Protein AF-A0A5B8U5L8-F1 (afdb_monomer_lite)

Sequence (95 aa):
MSLRDLVVDALLIATVALTVISVAGVLLMRDVLDRLHYAGPALLGALCAASAVLVAGGPSLIATRAILLATILLVTAPVLTHATARAIHDRRAER

pLDDT: mean 96.24, std 3.74, range [72.88, 98.62]

Radius of gyration: 16.47 Å; chains: 1; bounding box: 34×24×51 Å

Foldseek 3Di:
DDPLVVLLVVLQVQLVVLVVQLVCQLVPDDDPLSNLVSVVSNLVSLVSNLVSCCSVPPDDPSSVVSVVVSVVCVVCSVVVSVVVVVVVVVVVVVD

Structure (mmCIF, N/CA/C/O backbone):
data_AF-A0A5B8U5L8-F1
#
_entry.id   AF-A0A5B8U5L8-F1
#
loop_
_atom_site.group_PDB
_atom_site.id
_atom_site.type_symbol
_atom_site.label_atom_id
_atom_site.label_alt_id
_atom_site.label_comp_id
_atom_site.label_asym_id
_atom_site.label_entity_id
_atom_site.label_seq_id
_atom_site.pdbx_PDB_ins_code
_atom_site.Cartn_x
_atom_site.Cartn_y
_atom_site.Cartn_z
_atom_site.occupancy
_atom_site.B_iso_or_equiv
_atom_site.auth_seq_id
_atom_site.auth_comp_id
_atom_site.auth_asym_id
_atom_site.auth_atom_id
_atom_site.pdbx_PDB_model_num
ATOM 1 N N . MET A 1 1 ? 10.533 -10.509 -24.900 1.00 72.88 1 MET A N 1
ATOM 2 C CA . MET A 1 1 ? 10.366 -9.995 -23.527 1.00 72.88 1 MET A CA 1
ATOM 3 C C . MET A 1 1 ? 11.749 -9.813 -22.934 1.00 72.88 1 MET A C 1
ATOM 5 O O . MET A 1 1 ? 12.521 -10.765 -22.983 1.00 72.88 1 MET A O 1
ATOM 9 N N . SER A 1 2 ? 12.110 -8.608 -22.493 1.00 94.50 2 SER A N 1
ATOM 10 C CA . SER A 1 2 ? 13.412 -8.386 -21.854 1.00 94.50 2 SER A CA 1
ATOM 11 C C . SER A 1 2 ? 13.362 -8.771 -20.370 1.00 94.50 2 SER A C 1
ATOM 13 O O . SER A 1 2 ? 12.286 -8.830 -19.775 1.00 94.50 2 SER A O 1
ATOM 15 N N . LEU A 1 3 ? 14.525 -9.014 -19.750 1.00 95.62 3 LEU A N 1
ATOM 16 C CA . LEU A 1 3 ? 14.611 -9.256 -18.301 1.00 95.62 3 LEU A CA 1
ATOM 17 C C . LEU A 1 3 ? 14.018 -8.086 -17.501 1.00 95.62 3 LEU A C 1
ATOM 19 O O . LEU A 1 3 ? 13.392 -8.287 -16.466 1.00 95.62 3 LEU A O 1
ATOM 23 N N . ARG A 1 4 ? 14.190 -6.862 -18.004 1.00 96.12 4 ARG A N 1
ATOM 24 C CA . ARG A 1 4 ? 13.630 -5.652 -17.407 1.00 96.12 4 ARG A CA 1
ATOM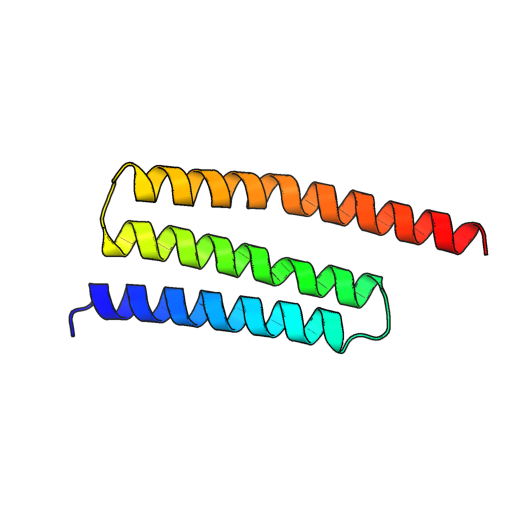 25 C C . ARG A 1 4 ? 12.105 -5.682 -17.403 1.00 96.12 4 ARG A C 1
ATOM 27 O O . ARG A 1 4 ? 11.516 -5.410 -16.364 1.00 96.12 4 ARG A O 1
ATOM 34 N N . ASP A 1 5 ? 11.492 -6.035 -18.532 1.00 96.81 5 ASP A N 1
ATOM 35 C CA . ASP A 1 5 ? 10.029 -6.102 -18.650 1.00 96.81 5 ASP A CA 1
ATOM 36 C C . ASP A 1 5 ? 9.465 -7.156 -17.692 1.00 96.81 5 ASP A C 1
ATOM 38 O O . ASP A 1 5 ? 8.522 -6.876 -16.962 1.00 96.81 5 ASP A O 1
ATOM 42 N N . LEU A 1 6 ? 10.125 -8.318 -17.589 1.00 98.00 6 LEU A N 1
ATOM 43 C CA . LEU A 1 6 ? 9.745 -9.368 -16.640 1.00 98.00 6 LEU A CA 1
ATOM 44 C C . LEU A 1 6 ? 9.739 -8.869 -15.186 1.00 98.00 6 LEU A C 1
ATOM 46 O O . LEU A 1 6 ? 8.823 -9.176 -14.427 1.00 98.00 6 LEU A O 1
ATOM 50 N N . VAL A 1 7 ? 10.771 -8.119 -14.786 1.00 98.19 7 VAL A N 1
ATOM 51 C CA . VAL A 1 7 ? 10.875 -7.569 -13.425 1.00 98.19 7 VAL A CA 1
ATOM 52 C C . VAL A 1 7 ? 9.780 -6.535 -13.169 1.00 98.19 7 VAL A C 1
ATOM 54 O O . VAL A 1 7 ? 9.180 -6.541 -12.095 1.00 98.19 7 VAL A O 1
ATOM 57 N N . VAL A 1 8 ? 9.503 -5.663 -14.141 1.00 98.25 8 VAL A N 1
ATOM 58 C CA . VAL A 1 8 ? 8.428 -4.666 -14.035 1.00 98.25 8 VAL A CA 1
ATOM 59 C C . VAL A 1 8 ? 7.074 -5.357 -13.888 1.00 98.25 8 VAL A C 1
ATOM 61 O O . VAL A 1 8 ? 6.338 -5.036 -12.956 1.00 98.25 8 VAL A O 1
ATOM 64 N N . ASP A 1 9 ? 6.778 -6.347 -14.728 1.00 98.31 9 ASP A N 1
ATOM 65 C CA . ASP A 1 9 ? 5.520 -7.093 -14.677 1.00 98.31 9 ASP A CA 1
ATOM 66 C C . ASP A 1 9 ? 5.354 -7.824 -13.342 1.00 98.31 9 ASP A C 1
ATOM 68 O O . ASP A 1 9 ? 4.299 -7.740 -12.714 1.00 98.31 9 ASP A O 1
ATOM 72 N N . ALA A 1 10 ? 6.410 -8.478 -12.849 1.00 98.44 10 ALA A N 1
ATOM 73 C CA . ALA A 1 10 ? 6.383 -9.155 -11.556 1.00 98.44 10 ALA A CA 1
ATOM 74 C C . ALA A 1 10 ? 6.095 -8.184 -10.396 1.00 98.44 10 ALA A C 1
ATOM 76 O O . ALA A 1 10 ? 5.283 -8.492 -9.521 1.00 98.44 10 ALA A O 1
ATOM 77 N N . LEU A 1 11 ? 6.716 -6.999 -10.400 1.00 98.38 11 LEU A N 1
ATOM 78 C CA . LEU A 1 11 ? 6.473 -5.966 -9.389 1.00 98.38 11 LEU A CA 1
ATOM 79 C C . LEU A 1 11 ? 5.035 -5.437 -9.449 1.00 98.38 11 LEU A C 1
ATOM 81 O O . LEU A 1 11 ? 4.407 -5.274 -8.405 1.00 98.38 11 LEU A O 1
ATOM 85 N N . LEU A 1 12 ? 4.494 -5.207 -10.647 1.00 98.44 12 LEU A N 1
ATOM 86 C CA . LEU A 1 12 ? 3.119 -4.735 -10.822 1.00 98.44 12 LEU A CA 1
ATOM 87 C C . LEU A 1 12 ? 2.090 -5.794 -10.411 1.00 98.44 12 LEU A C 1
ATOM 89 O O . LEU A 1 12 ? 1.120 -5.469 -9.725 1.00 98.44 12 LEU A O 1
ATOM 93 N N . ILE A 1 13 ? 2.317 -7.063 -10.762 1.00 98.62 13 ILE A N 1
ATOM 94 C CA . ILE A 1 13 ? 1.485 -8.185 -10.305 1.00 98.62 13 ILE A CA 1
ATOM 95 C C . ILE A 1 13 ? 1.506 -8.261 -8.776 1.00 98.62 13 ILE A C 1
ATOM 97 O O . ILE A 1 13 ? 0.448 -8.392 -8.161 1.00 98.62 13 ILE A O 1
ATOM 101 N N . ALA A 1 14 ? 2.681 -8.123 -8.153 1.00 98.50 14 ALA A N 1
ATOM 102 C CA . ALA A 1 14 ? 2.805 -8.102 -6.700 1.00 98.50 14 ALA A CA 1
ATOM 103 C C . ALA A 1 14 ? 2.035 -6.929 -6.076 1.00 98.50 14 ALA A C 1
ATOM 105 O O . ALA A 1 14 ? 1.293 -7.142 -5.117 1.00 98.50 14 ALA A O 1
ATOM 106 N N . THR A 1 15 ? 2.135 -5.718 -6.640 1.00 98.44 15 THR A N 1
ATOM 107 C CA . THR A 1 15 ? 1.336 -4.560 -6.211 1.00 98.44 15 THR A CA 1
ATOM 108 C C . THR A 1 15 ? -0.153 -4.884 -6.220 1.00 98.44 15 THR A C 1
ATOM 110 O O . THR A 1 15 ? -0.815 -4.727 -5.196 1.00 98.44 15 THR A O 1
ATOM 113 N N . VAL A 1 16 ? -0.678 -5.376 -7.345 1.00 98.50 16 VAL A N 1
ATOM 114 C CA . VAL A 1 16 ? -2.107 -5.687 -7.483 1.00 98.50 16 VAL A CA 1
ATOM 115 C C . VAL A 1 16 ? -2.524 -6.779 -6.500 1.00 98.50 16 VAL A C 1
ATOM 117 O O . VAL A 1 16 ? -3.516 -6.611 -5.793 1.00 98.50 16 VAL A O 1
ATOM 120 N N . ALA A 1 17 ? -1.760 -7.868 -6.404 1.00 98.50 17 ALA A N 1
ATOM 121 C CA . ALA A 1 17 ? -2.059 -8.975 -5.503 1.00 98.50 17 ALA A CA 1
ATOM 122 C C . ALA A 1 17 ? -2.104 -8.520 -4.036 1.00 98.50 17 ALA A C 1
ATOM 124 O O . ALA A 1 17 ? -3.065 -8.818 -3.328 1.00 98.50 17 ALA A O 1
ATOM 125 N N . LEU A 1 18 ? -1.113 -7.743 -3.590 1.00 98.38 18 LEU A N 1
ATOM 126 C CA . LEU A 1 18 ? -1.050 -7.211 -2.228 1.00 98.38 18 LEU A CA 1
ATOM 127 C C . LEU A 1 18 ? -2.220 -6.268 -1.931 1.00 98.38 18 LEU A C 1
ATOM 129 O O . LEU A 1 18 ? -2.817 -6.353 -0.856 1.00 98.38 18 LEU A O 1
ATOM 133 N N . THR A 1 19 ? -2.597 -5.404 -2.877 1.00 97.94 19 THR A N 1
ATOM 134 C CA . THR A 1 19 ? -3.760 -4.520 -2.724 1.00 97.94 19 THR A CA 1
ATOM 135 C C . THR A 1 19 ? -5.064 -5.312 -2.656 1.00 97.94 19 THR A C 1
ATOM 137 O O . THR A 1 19 ? -5.880 -5.051 -1.774 1.00 97.94 19 THR A O 1
ATOM 140 N N . VAL A 1 20 ? -5.255 -6.310 -3.523 1.00 98.38 20 VAL A N 1
ATOM 141 C CA . VAL A 1 20 ? -6.448 -7.171 -3.511 1.00 98.38 20 VAL A CA 1
ATOM 142 C C . VAL A 1 20 ? -6.550 -7.942 -2.197 1.00 98.38 20 VAL A C 1
ATOM 144 O O . VAL A 1 20 ? -7.615 -7.941 -1.587 1.00 98.38 20 VAL A O 1
ATOM 147 N N . ILE A 1 21 ? -5.452 -8.535 -1.717 1.00 98.06 21 ILE A N 1
ATOM 148 C CA . ILE A 1 21 ? -5.409 -9.230 -0.421 1.00 98.06 21 ILE A CA 1
ATOM 149 C C . ILE A 1 21 ? -5.750 -8.269 0.722 1.00 98.06 21 ILE A C 1
ATOM 151 O O . ILE A 1 21 ? -6.516 -8.631 1.611 1.00 98.06 21 ILE A O 1
ATOM 155 N N . SER A 1 22 ? -5.229 -7.041 0.684 1.00 97.44 22 SER A N 1
ATOM 156 C CA . SER A 1 22 ? -5.505 -6.028 1.710 1.00 97.44 22 SER A CA 1
ATOM 157 C C . SER A 1 22 ? -6.989 -5.669 1.758 1.00 97.44 22 SER A C 1
ATOM 159 O O . SER A 1 22 ? -7.615 -5.721 2.815 1.00 97.44 22 SER A O 1
ATOM 161 N N . VAL A 1 23 ? -7.586 -5.365 0.601 1.00 98.00 23 VAL A N 1
ATOM 162 C CA . VAL A 1 23 ? -9.014 -5.031 0.498 1.00 98.00 23 VAL A CA 1
ATOM 163 C C . VAL A 1 23 ? -9.881 -6.222 0.902 1.00 98.00 23 VAL A C 1
ATOM 165 O O . VAL A 1 23 ? -10.794 -6.067 1.711 1.00 98.00 23 VAL A O 1
ATOM 168 N N . ALA A 1 24 ? -9.580 -7.416 0.391 1.00 98.06 24 ALA A N 1
ATOM 169 C CA . ALA A 1 24 ? -10.308 -8.631 0.735 1.00 98.06 24 ALA A CA 1
ATOM 170 C C . ALA A 1 24 ? -10.236 -8.915 2.241 1.00 98.06 24 ALA A C 1
ATOM 172 O O . ALA A 1 24 ? -11.266 -9.156 2.864 1.00 98.06 24 ALA A O 1
ATOM 173 N N . GLY A 1 25 ? -9.056 -8.814 2.853 1.00 96.69 25 GLY A N 1
ATOM 174 C CA . GLY A 1 25 ? -8.881 -8.999 4.290 1.00 96.69 25 GLY A CA 1
ATOM 175 C C . GLY A 1 25 ? -9.673 -7.989 5.121 1.00 96.69 25 GLY A C 1
ATOM 176 O O . GLY A 1 25 ? -10.385 -8.374 6.046 1.00 96.69 25 GLY A O 1
ATOM 177 N N . VAL A 1 26 ? -9.653 -6.706 4.749 1.00 97.25 26 VAL A N 1
ATOM 178 C CA . VAL A 1 26 ? -10.454 -5.669 5.426 1.00 97.25 26 VAL A CA 1
ATOM 179 C C . VAL A 1 26 ? -11.961 -5.944 5.321 1.00 97.25 26 VAL A C 1
ATOM 181 O O . VAL A 1 26 ? -12.699 -5.694 6.277 1.00 97.25 26 VAL A O 1
ATOM 184 N N . LEU A 1 27 ? -12.439 -6.456 4.184 1.00 97.81 27 LEU A N 1
ATOM 185 C CA . LEU A 1 27 ? -13.858 -6.760 3.982 1.00 97.81 27 LEU A CA 1
ATOM 186 C C . LEU A 1 27 ? -14.297 -8.040 4.709 1.00 97.81 27 LEU A C 1
ATOM 188 O O . LEU A 1 27 ? -15.385 -8.066 5.288 1.00 97.81 27 LEU A O 1
ATOM 192 N N . LEU A 1 28 ? -13.460 -9.079 4.694 1.00 97.94 28 LEU A N 1
ATOM 193 C CA . LEU A 1 28 ? -13.802 -10.422 5.169 1.00 97.94 28 LEU A CA 1
ATOM 194 C C . LEU A 1 28 ? -13.579 -10.627 6.674 1.00 97.94 28 LEU A C 1
ATOM 196 O O . LEU A 1 28 ? -14.267 -11.449 7.279 1.00 97.94 28 LEU A O 1
ATOM 200 N N . MET A 1 29 ? -12.641 -9.909 7.301 1.00 96.75 29 MET A N 1
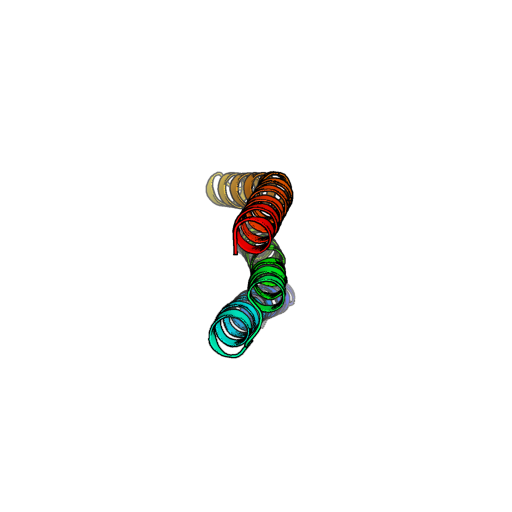ATOM 201 C CA . MET A 1 29 ? -12.327 -10.117 8.720 1.00 96.75 29 MET A CA 1
ATOM 202 C C . MET A 1 29 ? -13.447 -9.624 9.642 1.00 96.75 29 MET A C 1
ATOM 204 O O . MET A 1 29 ? -14.113 -8.622 9.376 1.00 96.75 29 MET A O 1
ATOM 208 N N . ARG A 1 30 ? -13.672 -10.328 10.756 1.00 94.88 30 ARG A N 1
ATOM 209 C CA . ARG A 1 30 ? -14.737 -9.994 11.720 1.00 94.88 30 ARG A CA 1
ATOM 210 C C . ARG A 1 30 ? -14.258 -9.021 12.793 1.00 94.88 30 ARG A C 1
ATOM 212 O O . ARG A 1 30 ? -14.991 -8.090 13.117 1.00 94.88 30 ARG A O 1
ATOM 219 N N . ASP A 1 31 ? -13.050 -9.218 13.315 1.00 94.88 31 ASP A N 1
ATOM 220 C CA . ASP A 1 31 ? -12.468 -8.325 14.315 1.00 94.88 31 ASP A CA 1
ATOM 221 C C . ASP A 1 31 ? -11.844 -7.081 13.662 1.00 94.88 31 ASP A C 1
ATOM 223 O O . ASP A 1 31 ? -11.291 -7.126 12.562 1.00 94.88 31 ASP A O 1
ATOM 227 N N . VAL A 1 32 ? -11.950 -5.941 14.343 1.00 95.25 32 VAL A N 1
ATOM 228 C CA . VAL A 1 32 ? -11.446 -4.651 13.847 1.00 95.25 32 VAL A CA 1
ATOM 229 C C . VAL A 1 32 ? -9.917 -4.582 13.842 1.00 95.25 32 VAL A C 1
ATOM 231 O O . VAL A 1 32 ? -9.357 -3.920 12.972 1.00 95.25 32 VAL A O 1
ATOM 234 N N . LEU A 1 33 ? -9.237 -5.263 14.769 1.00 95.75 33 LEU A N 1
ATOM 235 C CA . LEU A 1 33 ? -7.776 -5.358 14.780 1.00 95.75 33 LEU A CA 1
ATOM 236 C C . LEU A 1 33 ? -7.277 -6.284 13.666 1.00 95.75 33 LEU A C 1
ATOM 238 O O . LEU A 1 33 ? -6.284 -5.958 13.020 1.00 95.75 33 LEU A O 1
ATOM 242 N N . ASP A 1 34 ? -8.009 -7.360 13.362 1.00 95.75 34 ASP A N 1
ATOM 243 C CA . ASP A 1 34 ? -7.703 -8.218 12.210 1.00 95.75 34 ASP A CA 1
ATOM 244 C C . ASP A 1 34 ? -7.839 -7.435 10.899 1.00 95.75 34 ASP A C 1
ATOM 246 O O . ASP A 1 34 ? -6.953 -7.474 10.049 1.00 95.75 34 ASP A O 1
ATOM 250 N N . ARG A 1 35 ? -8.906 -6.639 10.742 1.00 96.50 35 ARG A N 1
ATOM 251 C CA . ARG A 1 35 ? -9.053 -5.730 9.588 1.00 96.50 35 ARG A CA 1
ATOM 252 C C . ARG A 1 35 ? -7.882 -4.753 9.486 1.00 96.50 35 ARG A C 1
ATOM 254 O O . ARG A 1 35 ? -7.371 -4.527 8.393 1.00 96.50 35 ARG A O 1
ATOM 261 N N . LEU A 1 36 ? -7.449 -4.190 10.615 1.00 96.00 36 LEU A N 1
ATOM 262 C CA . LEU A 1 36 ? -6.328 -3.254 10.665 1.00 96.00 36 LEU A CA 1
ATOM 263 C C . LEU A 1 36 ? -5.001 -3.922 10.275 1.00 96.00 36 LEU A C 1
ATOM 265 O O . LEU A 1 36 ? -4.191 -3.305 9.588 1.00 96.00 36 LEU A O 1
ATOM 269 N N . HIS A 1 37 ? -4.801 -5.194 10.628 1.00 95.19 37 HIS A N 1
ATOM 270 C CA . HIS A 1 37 ? -3.646 -5.974 10.182 1.00 95.19 37 HIS A CA 1
ATOM 271 C C . HIS A 1 37 ? -3.585 -6.075 8.649 1.00 95.19 37 HIS A C 1
ATOM 273 O O . HIS A 1 37 ? -2.528 -5.861 8.052 1.00 95.19 37 HIS A O 1
ATOM 279 N N . TYR A 1 38 ? -4.729 -6.303 7.996 1.00 96.31 38 TYR A N 1
ATOM 280 C CA . TYR A 1 38 ? -4.813 -6.367 6.533 1.00 96.31 38 TYR A CA 1
ATOM 281 C C . TYR A 1 38 ? -4.652 -5.015 5.824 1.00 96.31 38 TYR A C 1
ATOM 283 O O . TYR A 1 38 ? -4.528 -4.996 4.604 1.00 96.31 38 TYR A O 1
ATOM 291 N N . ALA A 1 39 ? -4.564 -3.891 6.542 1.00 93.06 39 ALA A N 1
ATOM 292 C CA . ALA A 1 39 ? -4.123 -2.631 5.941 1.00 93.06 39 ALA A CA 1
ATOM 293 C C . ALA A 1 39 ? -2.602 -2.605 5.675 1.00 93.06 39 ALA A C 1
ATOM 295 O O . ALA A 1 39 ? -2.138 -1.863 4.811 1.00 93.06 39 ALA A O 1
ATOM 296 N N . GLY A 1 40 ? -1.821 -3.429 6.387 1.00 93.81 40 GLY A N 1
ATOM 297 C CA . GLY A 1 40 ? -0.361 -3.483 6.287 1.00 93.81 40 GLY A CA 1
ATOM 298 C C . GLY A 1 40 ? 0.180 -3.902 4.911 1.00 93.81 40 GLY A C 1
ATOM 299 O O . GLY A 1 40 ? 1.033 -3.195 4.373 1.00 93.81 40 GLY A O 1
ATOM 300 N N . PRO A 1 41 ? -0.292 -5.002 4.290 1.00 96.38 41 PRO A N 1
ATOM 301 C CA . PRO A 1 41 ? 0.236 -5.469 3.004 1.00 96.38 41 PRO A CA 1
ATOM 302 C C . PRO A 1 41 ? 0.130 -4.446 1.859 1.00 96.38 41 PRO A C 1
ATOM 304 O O . PRO A 1 41 ? 0.970 -4.451 0.958 1.00 96.38 41 PRO A O 1
ATOM 307 N N . ALA A 1 42 ? -0.826 -3.513 1.907 1.00 95.00 42 ALA A N 1
ATOM 308 C CA . ALA A 1 42 ? -0.956 -2.442 0.917 1.00 95.00 42 ALA A CA 1
ATOM 309 C C . ALA A 1 42 ? 0.285 -1.530 0.862 1.00 95.00 42 ALA A C 1
ATOM 311 O O . ALA A 1 42 ? 0.630 -1.028 -0.209 1.00 95.00 42 ALA A O 1
ATOM 312 N N . LEU A 1 43 ? 0.999 -1.366 1.983 1.00 96.56 43 LEU A N 1
ATOM 313 C CA . LEU A 1 43 ? 2.269 -0.639 2.028 1.00 96.56 43 LEU A CA 1
ATOM 314 C C . LEU A 1 43 ? 3.348 -1.335 1.190 1.00 96.56 43 LEU A C 1
ATOM 316 O O . LEU A 1 43 ? 4.061 -0.677 0.433 1.00 96.56 43 LEU A O 1
ATOM 320 N N . LEU A 1 44 ? 3.445 -2.664 1.286 1.00 96.69 44 LEU A N 1
ATOM 321 C CA . LEU A 1 44 ? 4.356 -3.442 0.446 1.00 96.69 44 LEU A CA 1
ATOM 322 C C . LEU A 1 44 ? 3.982 -3.290 -1.033 1.00 96.69 44 LEU A C 1
ATOM 324 O O . LEU A 1 44 ? 4.862 -3.111 -1.871 1.00 96.69 44 LEU A O 1
ATOM 328 N N . GLY A 1 45 ? 2.682 -3.254 -1.345 1.00 97.56 45 GLY A N 1
ATOM 329 C CA . GLY A 1 45 ? 2.199 -2.994 -2.701 1.00 97.56 45 GLY A CA 1
ATOM 330 C C . GLY A 1 45 ? 2.638 -1.627 -3.240 1.00 97.56 45 GLY A C 1
ATOM 331 O O . GLY A 1 45 ? 3.063 -1.534 -4.394 1.00 97.56 45 GLY A O 1
ATOM 332 N N . ALA A 1 46 ? 2.607 -0.584 -2.405 1.00 97.19 46 ALA A N 1
ATOM 333 C CA . ALA A 1 46 ? 3.086 0.753 -2.761 1.00 97.19 46 ALA A CA 1
ATOM 334 C C . ALA A 1 46 ? 4.608 0.794 -2.995 1.00 97.19 46 ALA A C 1
ATOM 336 O O . ALA A 1 46 ? 5.062 1.445 -3.938 1.00 97.19 46 ALA A O 1
ATOM 337 N N . LEU A 1 47 ? 5.394 0.068 -2.189 1.00 97.88 47 LEU A N 1
ATOM 338 C CA . LEU A 1 47 ? 6.839 -0.079 -2.402 1.00 97.88 47 LEU A CA 1
ATOM 339 C C . LEU A 1 47 ? 7.131 -0.790 -3.732 1.00 97.88 47 LEU A C 1
ATOM 341 O O . LEU A 1 47 ? 7.920 -0.280 -4.526 1.00 97.88 47 LEU A O 1
ATOM 345 N N . CYS A 1 48 ? 6.443 -1.901 -4.020 1.00 98.19 48 CYS A N 1
ATOM 346 C CA . CYS A 1 48 ? 6.557 -2.606 -5.300 1.00 98.19 48 CYS A CA 1
ATOM 347 C C . CYS A 1 48 ? 6.224 -1.691 -6.489 1.00 98.19 48 CYS A C 1
ATOM 349 O O . CYS A 1 48 ? 6.961 -1.680 -7.476 1.00 98.19 48 CYS A O 1
ATOM 351 N N . ALA A 1 49 ? 5.177 -0.869 -6.374 1.00 98.25 49 ALA A N 1
ATOM 352 C CA . ALA A 1 49 ? 4.768 0.056 -7.428 1.00 98.25 49 ALA A CA 1
ATOM 353 C C . ALA A 1 49 ? 5.831 1.134 -7.683 1.00 98.25 49 ALA A C 1
ATOM 355 O O . ALA A 1 49 ? 6.194 1.398 -8.830 1.00 98.25 49 ALA A O 1
ATOM 356 N N . ALA A 1 50 ? 6.377 1.732 -6.620 1.00 98.12 50 ALA A N 1
ATOM 357 C CA . ALA A 1 50 ? 7.445 2.721 -6.736 1.00 98.12 50 ALA A CA 1
ATOM 358 C C . ALA A 1 50 ? 8.720 2.121 -7.353 1.00 98.12 50 ALA A C 1
ATOM 360 O O . ALA A 1 50 ? 9.339 2.743 -8.221 1.00 98.12 50 ALA A O 1
ATOM 361 N N . SER A 1 51 ? 9.080 0.893 -6.967 1.00 98.06 51 SER A N 1
ATOM 362 C CA . SER A 1 51 ? 10.185 0.152 -7.579 1.00 98.06 51 SER A CA 1
ATOM 363 C C . SER A 1 51 ? 9.929 -0.146 -9.058 1.00 98.06 51 SER A C 1
ATOM 365 O O . SER A 1 51 ? 10.840 0.028 -9.865 1.00 98.06 51 SER A O 1
ATOM 367 N N . ALA A 1 52 ? 8.704 -0.524 -9.441 1.00 98.00 52 ALA A N 1
ATOM 368 C CA . ALA A 1 52 ? 8.350 -0.779 -10.838 1.00 98.00 52 ALA A CA 1
ATOM 369 C C . ALA A 1 52 ? 8.555 0.473 -11.701 1.00 98.00 52 ALA A C 1
ATOM 371 O O . ALA A 1 52 ? 9.174 0.391 -12.759 1.00 98.00 52 ALA A O 1
ATOM 372 N N . VAL A 1 53 ? 8.121 1.643 -11.218 1.00 97.81 53 VAL A N 1
ATOM 373 C CA . VAL A 1 53 ? 8.328 2.933 -11.900 1.00 97.81 53 VAL A CA 1
ATOM 374 C C . VAL A 1 53 ? 9.817 3.240 -12.078 1.00 97.81 53 VAL A C 1
ATOM 376 O O . VAL A 1 53 ? 10.236 3.634 -13.169 1.00 97.81 53 VAL A O 1
ATOM 379 N N . LEU A 1 54 ? 10.633 3.031 -11.037 1.00 97.81 54 LEU A N 1
ATOM 380 C CA . LEU A 1 54 ? 12.080 3.246 -11.116 1.00 97.81 54 LEU A CA 1
ATOM 381 C C . LEU A 1 54 ? 12.738 2.306 -12.138 1.00 97.81 54 LEU A C 1
ATOM 383 O O . LEU A 1 54 ? 13.557 2.752 -12.936 1.00 97.81 54 LEU A O 1
ATOM 387 N N . VAL A 1 55 ? 12.378 1.021 -12.150 1.00 97.38 55 VAL A N 1
ATOM 388 C CA . VAL A 1 55 ? 12.951 0.040 -13.088 1.00 97.38 55 VAL A CA 1
ATOM 389 C C . VAL A 1 55 ? 12.489 0.313 -14.527 1.00 97.38 55 VAL A C 1
ATOM 391 O O . VAL A 1 55 ? 13.301 0.266 -15.456 1.00 97.38 55 VAL A O 1
ATOM 394 N N . ALA A 1 56 ? 11.214 0.665 -14.720 1.00 96.25 56 ALA A N 1
ATOM 395 C CA . ALA A 1 56 ? 10.586 0.901 -16.023 1.00 96.25 56 ALA A CA 1
ATOM 396 C C . ALA A 1 56 ? 10.971 2.234 -16.687 1.00 96.25 56 ALA A C 1
ATOM 398 O O . ALA A 1 56 ? 10.943 2.332 -17.916 1.00 96.25 56 ALA A O 1
ATOM 399 N N . GLY A 1 57 ? 11.365 3.251 -15.918 1.00 92.19 57 GLY A N 1
ATOM 400 C CA . GLY A 1 57 ? 11.745 4.571 -16.444 1.00 92.19 57 GLY A CA 1
ATOM 401 C C . GLY A 1 57 ? 13.191 4.989 -16.173 1.00 92.19 57 GLY A C 1
ATOM 402 O O . GLY A 1 57 ? 13.674 5.930 -16.794 1.00 92.19 57 GLY A O 1
ATOM 403 N N . GLY A 1 58 ? 13.888 4.303 -15.264 1.00 93.69 58 GLY A N 1
ATOM 404 C CA . GLY A 1 58 ? 15.151 4.779 -14.706 1.00 93.69 58 GLY A CA 1
ATOM 405 C C . GLY A 1 58 ? 14.967 5.967 -13.745 1.00 93.69 58 GLY A C 1
ATOM 406 O O . GLY A 1 58 ? 13.836 6.372 -13.440 1.00 93.69 58 GLY A O 1
ATOM 407 N N . PRO A 1 59 ? 16.076 6.548 -13.249 1.00 93.50 59 PRO A N 1
ATOM 408 C CA . PRO A 1 59 ? 16.045 7.725 -12.387 1.00 93.50 59 PRO A CA 1
ATOM 409 C C . PRO A 1 59 ? 15.424 8.919 -13.121 1.00 93.50 59 PRO A C 1
ATOM 411 O O . PRO A 1 59 ? 15.972 9.438 -14.090 1.00 93.50 59 PRO A O 1
ATOM 414 N N . SER A 1 60 ? 14.258 9.353 -12.658 1.00 96.19 60 SER A N 1
ATOM 415 C CA . SER A 1 60 ? 13.487 10.450 -13.240 1.00 96.19 60 SER A CA 1
ATOM 416 C C . SER A 1 60 ? 12.727 11.186 -12.143 1.00 96.19 60 SER A C 1
ATOM 418 O O . SER A 1 60 ? 12.540 10.658 -11.047 1.00 96.19 60 SER A O 1
ATOM 420 N N . LEU A 1 61 ? 12.222 12.386 -12.440 1.00 97.00 61 LEU A N 1
ATOM 421 C CA . LEU A 1 61 ? 11.399 13.139 -11.488 1.00 97.00 61 LEU A CA 1
ATOM 422 C C . LEU A 1 61 ? 10.177 12.331 -11.010 1.00 97.00 61 LEU A C 1
ATOM 424 O O . LEU A 1 61 ? 9.790 12.425 -9.847 1.00 97.00 61 LEU A O 1
ATOM 428 N N . ILE A 1 62 ? 9.592 11.518 -11.896 1.00 97.12 62 ILE A N 1
ATOM 429 C CA . ILE A 1 62 ? 8.458 10.641 -11.581 1.00 97.12 62 ILE A CA 1
ATOM 430 C C . ILE A 1 62 ? 8.901 9.528 -10.625 1.00 97.12 62 ILE A C 1
ATOM 432 O O . ILE A 1 62 ? 8.263 9.333 -9.593 1.00 97.12 62 ILE A O 1
ATOM 436 N N . ALA A 1 63 ? 10.015 8.849 -10.919 1.00 97.06 63 ALA A N 1
ATOM 437 C CA . ALA A 1 63 ? 10.540 7.790 -10.058 1.00 97.06 63 ALA A CA 1
ATOM 438 C C . ALA A 1 63 ? 10.918 8.316 -8.664 1.00 97.06 63 ALA A C 1
ATOM 440 O O . ALA A 1 63 ? 10.547 7.715 -7.658 1.00 97.06 63 ALA A O 1
ATOM 441 N N . THR A 1 64 ? 11.567 9.481 -8.581 1.00 97.62 64 THR A N 1
ATOM 442 C CA . THR A 1 64 ? 11.919 10.109 -7.299 1.00 97.62 64 THR A CA 1
ATOM 443 C C . THR A 1 64 ? 10.679 10.435 -6.471 1.00 97.62 64 THR A C 1
ATOM 445 O O . THR A 1 64 ? 10.655 10.172 -5.271 1.00 97.62 64 THR A O 1
ATOM 448 N N . ARG A 1 65 ? 9.619 10.965 -7.097 1.00 97.88 65 ARG A N 1
ATOM 449 C CA . ARG A 1 65 ? 8.344 11.230 -6.411 1.00 97.88 65 ARG A CA 1
ATOM 450 C C . ARG A 1 65 ? 7.667 9.943 -5.946 1.00 97.88 65 ARG A C 1
ATOM 452 O O . ARG A 1 65 ? 7.169 9.910 -4.827 1.00 97.88 65 ARG A O 1
ATOM 459 N N . ALA A 1 66 ? 7.676 8.893 -6.765 1.00 97.75 66 ALA A N 1
ATOM 460 C CA . ALA A 1 66 ? 7.106 7.601 -6.397 1.00 97.75 66 ALA A CA 1
ATOM 461 C C . ALA A 1 66 ? 7.818 6.999 -5.174 1.00 97.75 66 ALA A C 1
ATOM 463 O O . ALA A 1 66 ? 7.158 6.591 -4.221 1.00 97.75 66 ALA A O 1
ATOM 464 N N . ILE A 1 67 ? 9.155 7.023 -5.157 1.00 97.81 67 ILE A N 1
ATOM 465 C CA . ILE A 1 67 ? 9.949 6.566 -4.008 1.00 97.81 67 ILE A CA 1
ATOM 466 C C . ILE A 1 67 ? 9.682 7.437 -2.783 1.00 97.81 67 ILE A C 1
ATOM 468 O O . ILE A 1 67 ? 9.474 6.903 -1.700 1.00 97.81 67 ILE A O 1
ATOM 472 N N . LEU A 1 68 ? 9.642 8.764 -2.934 1.00 98.06 68 LEU A N 1
ATOM 473 C CA . LEU A 1 68 ? 9.355 9.669 -1.822 1.00 98.06 68 LEU A CA 1
ATOM 474 C C . LEU A 1 68 ? 7.988 9.372 -1.190 1.00 98.06 68 LEU A C 1
ATOM 476 O O . LEU A 1 68 ? 7.890 9.292 0.032 1.00 98.06 68 LEU A O 1
ATOM 480 N N . LEU A 1 69 ? 6.952 9.160 -2.007 1.00 97.94 69 LEU A N 1
ATOM 481 C CA . LEU A 1 69 ? 5.627 8.769 -1.526 1.00 97.94 69 LEU A CA 1
ATOM 482 C C . LEU A 1 69 ? 5.669 7.426 -0.796 1.00 97.94 69 LEU A C 1
ATOM 484 O O . LEU A 1 69 ? 5.114 7.310 0.294 1.00 97.94 69 LEU A O 1
ATOM 488 N N . ALA A 1 70 ? 6.359 6.432 -1.353 1.00 97.69 70 ALA A N 1
ATOM 489 C CA . ALA A 1 70 ? 6.478 5.125 -0.723 1.00 97.69 70 ALA A CA 1
ATOM 490 C C . ALA A 1 70 ? 7.225 5.200 0.623 1.00 97.69 70 ALA A C 1
ATOM 492 O O . ALA A 1 70 ? 6.809 4.570 1.592 1.00 97.69 70 ALA A O 1
ATOM 493 N N . THR A 1 71 ? 8.259 6.040 0.727 1.00 97.62 71 THR A N 1
ATOM 494 C CA . THR A 1 71 ? 8.975 6.321 1.980 1.00 97.62 71 THR A CA 1
ATOM 495 C C . THR A 1 71 ? 8.082 7.022 3.003 1.00 97.62 71 THR A C 1
ATOM 497 O O . THR A 1 71 ? 8.071 6.639 4.171 1.00 97.62 71 THR A O 1
ATOM 500 N N . ILE A 1 72 ? 7.297 8.019 2.583 1.00 98.12 72 ILE A N 1
ATOM 501 C CA . ILE A 1 72 ? 6.334 8.691 3.466 1.00 98.12 72 ILE A CA 1
ATOM 502 C C . ILE A 1 72 ? 5.334 7.672 4.014 1.00 98.12 72 ILE A C 1
ATOM 504 O O . ILE A 1 72 ? 5.095 7.643 5.221 1.00 98.12 72 ILE A O 1
ATOM 508 N N . LEU A 1 73 ? 4.786 6.803 3.163 1.00 97.12 73 LEU A N 1
ATOM 509 C CA . LEU A 1 73 ? 3.873 5.742 3.590 1.00 97.12 73 LEU A CA 1
ATOM 510 C C . LEU A 1 73 ? 4.554 4.762 4.551 1.00 97.12 73 LEU A C 1
ATOM 512 O O . LEU A 1 73 ? 3.967 4.416 5.570 1.00 97.12 73 LEU A O 1
ATOM 516 N N . LEU A 1 74 ? 5.800 4.365 4.281 1.00 96.38 74 LEU A N 1
ATOM 517 C CA . LEU A 1 74 ? 6.562 3.440 5.126 1.00 96.38 74 LEU A CA 1
ATOM 518 C C . LEU A 1 74 ? 6.747 3.967 6.552 1.00 96.38 74 LEU A C 1
ATOM 520 O O . LEU A 1 74 ? 6.652 3.203 7.509 1.00 96.38 74 LEU A O 1
ATOM 524 N N . VAL A 1 75 ? 6.973 5.273 6.698 1.00 97.12 75 VAL A N 1
ATOM 525 C CA . VAL A 1 75 ? 7.158 5.917 8.005 1.00 97.12 75 VAL A CA 1
ATOM 526 C C . VAL A 1 75 ? 5.822 6.219 8.687 1.00 97.12 75 VAL A C 1
ATOM 528 O O . VAL A 1 75 ? 5.697 6.070 9.901 1.00 97.12 75 VAL A O 1
ATOM 531 N N . THR A 1 76 ? 4.808 6.638 7.931 1.00 97.06 76 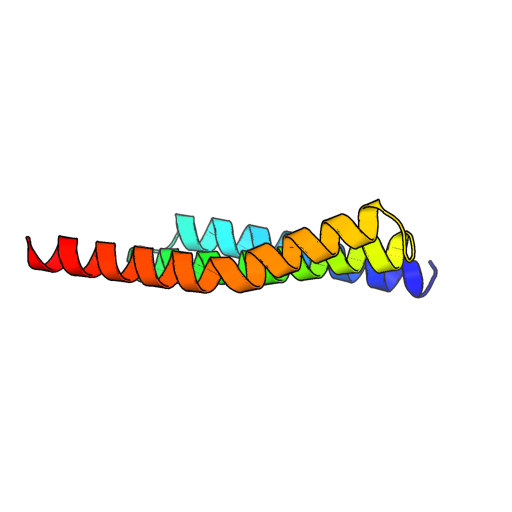THR A N 1
ATOM 532 C CA . THR A 1 76 ? 3.529 7.091 8.504 1.00 97.06 76 THR A CA 1
ATOM 533 C C . THR A 1 76 ? 2.541 5.956 8.771 1.00 97.06 76 THR A C 1
ATOM 535 O O . THR A 1 76 ? 1.748 6.059 9.707 1.00 97.06 76 THR A O 1
ATOM 538 N N . ALA A 1 77 ? 2.595 4.849 8.024 1.00 95.62 77 ALA A N 1
ATOM 539 C CA . ALA A 1 77 ? 1.667 3.731 8.191 1.00 95.62 77 ALA A CA 1
ATOM 540 C C . ALA A 1 77 ? 1.744 3.062 9.582 1.00 95.62 77 ALA A C 1
ATOM 542 O O . ALA A 1 77 ? 0.680 2.820 10.162 1.00 95.62 77 ALA A O 1
ATOM 543 N N . PRO A 1 78 ? 2.928 2.815 10.186 1.00 94.75 78 PRO A N 1
ATOM 544 C CA . PRO A 1 78 ? 3.016 2.302 11.556 1.00 94.75 78 PRO A CA 1
ATOM 545 C C . PRO A 1 78 ? 2.408 3.258 12.585 1.00 94.75 78 PRO A C 1
ATOM 547 O O . PRO A 1 78 ? 1.695 2.817 13.485 1.00 94.75 78 PRO A O 1
ATOM 550 N N . VAL A 1 79 ? 2.636 4.568 12.426 1.00 97.00 79 VAL A N 1
ATOM 551 C CA . VAL A 1 79 ? 2.068 5.600 13.309 1.00 97.00 79 VAL A CA 1
ATOM 552 C C . VAL A 1 79 ? 0.544 5.586 13.226 1.00 97.00 79 VAL A C 1
ATOM 554 O O . VAL A 1 79 ? -0.130 5.528 14.254 1.00 97.00 79 VAL A O 1
ATOM 557 N N . LEU A 1 80 ? -0.001 5.569 12.006 1.00 96.25 80 LEU A N 1
ATOM 558 C CA . LEU A 1 80 ? -1.441 5.505 11.773 1.00 96.25 80 LEU A CA 1
ATOM 559 C C . LEU A 1 80 ? -2.049 4.218 12.345 1.00 96.25 80 LEU A C 1
ATOM 561 O O . LEU A 1 80 ? -3.092 4.261 12.998 1.00 96.25 80 LEU A O 1
ATOM 565 N N . THR A 1 81 ? -1.378 3.082 12.150 1.00 96.56 81 THR A N 1
ATOM 566 C CA . THR A 1 81 ? -1.807 1.776 12.668 1.00 96.56 81 THR A CA 1
ATOM 567 C C . THR A 1 81 ? -1.839 1.776 14.191 1.00 96.56 81 THR A C 1
ATOM 569 O O . THR A 1 81 ? -2.844 1.395 14.787 1.00 96.56 81 THR A O 1
ATOM 572 N N . HIS A 1 82 ? -0.780 2.265 14.837 1.00 96.81 82 HIS A N 1
ATOM 573 C CA . HIS A 1 82 ? -0.700 2.330 16.291 1.00 96.81 82 HIS A CA 1
ATOM 574 C C . HIS A 1 82 ? -1.763 3.264 16.885 1.00 96.81 82 HIS A C 1
ATOM 576 O O . HIS A 1 82 ? -2.474 2.878 17.812 1.00 96.81 82 HIS A O 1
ATOM 582 N N . ALA A 1 83 ? -1.929 4.463 16.318 1.00 97.94 83 ALA A N 1
ATOM 583 C CA . ALA A 1 83 ? -2.949 5.411 16.759 1.00 97.94 83 ALA A CA 1
ATOM 584 C C . ALA A 1 83 ? -4.372 4.843 16.598 1.00 97.94 83 ALA A C 1
ATOM 586 O O . ALA A 1 83 ? -5.203 4.989 17.494 1.00 97.94 83 ALA A O 1
ATOM 587 N N . THR A 1 84 ? -4.636 4.135 15.495 1.00 97.31 84 THR A N 1
ATOM 588 C CA . THR A 1 84 ? -5.929 3.481 15.243 1.00 97.31 84 THR A CA 1
ATOM 589 C C . 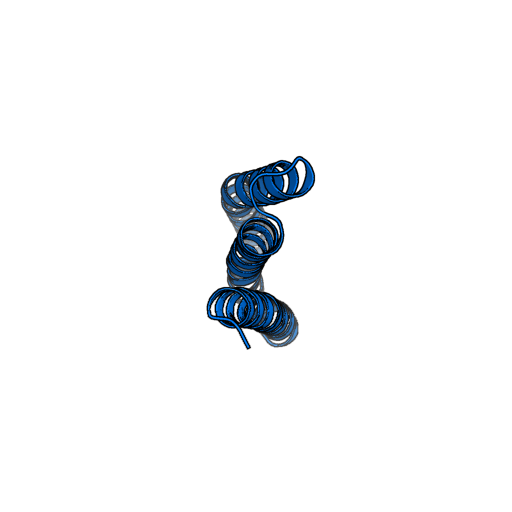THR A 1 84 ? -6.177 2.337 16.226 1.00 97.31 84 THR A C 1
ATOM 591 O O . THR A 1 84 ? -7.263 2.242 16.793 1.00 97.31 84 THR A O 1
ATOM 594 N N . ALA A 1 85 ? -5.169 1.498 16.482 1.00 97.00 85 ALA A N 1
ATOM 595 C CA . ALA A 1 85 ? -5.264 0.410 17.453 1.00 97.00 85 ALA A CA 1
ATOM 596 C C . ALA A 1 85 ? -5.529 0.933 18.873 1.00 97.00 85 ALA A C 1
ATOM 598 O O . ALA A 1 85 ? -6.392 0.399 19.570 1.00 97.00 85 ALA A O 1
ATOM 599 N N . ARG A 1 86 ? -4.851 2.015 19.279 1.00 97.44 86 ARG A N 1
ATOM 600 C CA . ARG A 1 86 ? -5.092 2.681 20.565 1.00 97.44 86 ARG A CA 1
ATOM 601 C C . ARG A 1 86 ? -6.526 3.198 20.673 1.00 97.44 86 ARG A C 1
ATOM 603 O O . ARG A 1 86 ? -7.203 2.897 21.646 1.00 97.44 86 ARG A O 1
ATOM 610 N N . ALA A 1 87 ? -7.024 3.881 19.645 1.00 97.31 87 ALA A N 1
ATOM 611 C CA . ALA A 1 87 ? -8.403 4.366 19.631 1.00 97.31 87 ALA A CA 1
ATOM 612 C C . ALA A 1 87 ? -9.439 3.223 19.691 1.00 97.31 87 ALA A C 1
ATOM 614 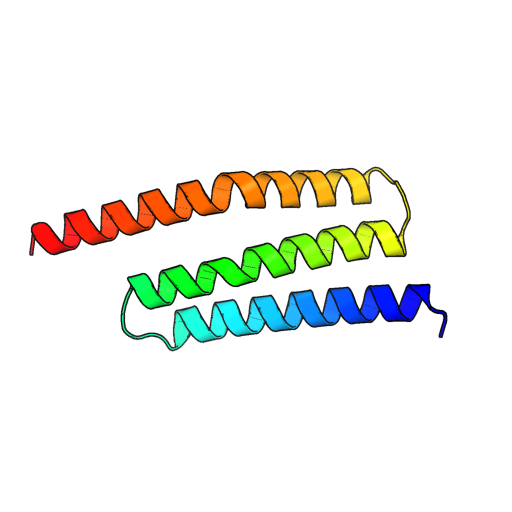O O . ALA A 1 87 ? -10.491 3.373 20.312 1.00 97.31 87 ALA A O 1
ATOM 615 N N . ILE A 1 88 ? -9.157 2.073 19.063 1.00 96.38 88 ILE A N 1
ATOM 616 C CA . ILE A 1 88 ? -9.999 0.869 19.175 1.00 96.38 88 ILE A CA 1
ATOM 617 C C . ILE A 1 88 ? -9.995 0.340 20.613 1.00 96.38 88 ILE A C 1
ATOM 619 O O . ILE A 1 88 ? -11.053 -0.042 21.111 1.00 96.38 88 ILE A O 1
ATOM 623 N N . HIS A 1 89 ? -8.834 0.308 21.270 1.00 95.69 89 HIS A N 1
ATOM 624 C CA . HIS A 1 89 ? -8.711 -0.136 22.656 1.00 9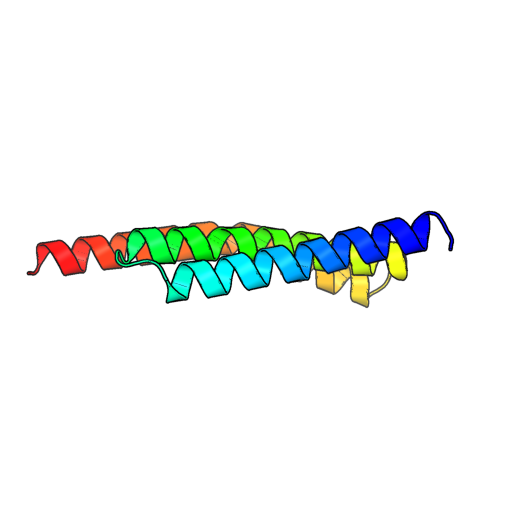5.69 89 HIS A CA 1
ATOM 625 C C . HIS A 1 89 ? -9.496 0.766 23.615 1.00 95.69 89 HIS A C 1
ATOM 627 O O . HIS A 1 89 ? -10.333 0.258 24.359 1.00 95.69 89 HIS A O 1
ATOM 633 N N . ASP A 1 90 ? -9.307 2.084 23.524 1.00 96.69 90 ASP A N 1
ATOM 634 C CA . ASP A 1 90 ? -9.987 3.060 24.382 1.00 96.69 90 ASP A CA 1
ATOM 635 C C . ASP A 1 90 ? -11.519 2.945 24.234 1.00 96.69 90 ASP A C 1
ATOM 637 O O . ASP A 1 90 ? -12.241 2.803 25.219 1.00 96.69 90 ASP A O 1
ATOM 641 N N . ARG A 1 91 ? -12.027 2.837 22.996 1.00 94.19 91 ARG A N 1
ATOM 642 C CA . ARG A 1 91 ? -13.465 2.625 22.728 1.00 94.19 91 ARG A CA 1
ATOM 643 C C . ARG A 1 91 ? -14.022 1.297 23.236 1.00 94.19 91 ARG A C 1
ATOM 645 O O . ARG A 1 91 ? -15.232 1.181 23.419 1.00 94.19 91 ARG A O 1
ATOM 652 N N . ARG A 1 92 ? -13.188 0.262 23.359 1.00 93.56 92 ARG A N 1
ATOM 653 C CA . ARG A 1 92 ? -13.599 -1.028 23.931 1.00 93.56 92 ARG A CA 1
ATOM 654 C C . ARG A 1 92 ? -13.660 -0.961 25.455 1.00 93.56 92 ARG A C 1
ATOM 656 O O . ARG A 1 92 ? -14.481 -1.667 26.014 1.00 93.56 92 ARG A O 1
ATOM 663 N N . ALA A 1 93 ? -12.829 -0.139 26.096 1.00 90.62 93 ALA A N 1
ATOM 664 C CA . ALA A 1 93 ? -12.830 0.047 27.548 1.00 90.62 93 ALA A CA 1
ATOM 665 C C . ALA A 1 93 ? -14.022 0.883 28.051 1.00 90.62 93 ALA A C 1
ATOM 667 O O . ALA A 1 93 ? -14.442 0.726 29.192 1.00 90.62 93 ALA A O 1
ATOM 668 N N . GLU A 1 94 ? -14.568 1.761 27.206 1.00 88.75 94 GLU A N 1
ATOM 669 C CA . GLU A 1 94 ? -15.768 2.562 27.501 1.00 88.75 94 GLU A CA 1
ATOM 670 C C . GLU A 1 94 ? -17.093 1.778 27.384 1.00 88.75 94 GLU A C 1
ATOM 672 O O . GLU A 1 94 ? -18.136 2.291 27.791 1.00 88.75 94 GLU A O 1
ATOM 677 N N . ARG A 1 95 ? -17.075 0.576 26.792 1.00 74.44 95 ARG A N 1
ATOM 678 C CA . ARG A 1 95 ? -18.251 -0.289 26.599 1.00 74.44 95 ARG A CA 1
ATOM 679 C C . ARG A 1 95 ? -18.352 -1.356 27.676 1.00 74.44 95 ARG A C 1
ATOM 681 O O . ARG A 1 95 ? -19.503 -1.643 28.066 1.00 74.44 95 ARG A O 1
#

Organism: NCBI:txid496014

InterPro domains:
  IPR005133 Na+/H+ antiporter subunit G [PF03334] (11-89)

Secondary structure (DSSP, 8-state):
--HHHHHHHHHHHHHHHHHHHHHHHHHH-SSHHHHHHTTSHHHHHHHHHHHHHHHHH-S-HHHHHHHHHHHHHHHHHHHHHHHHHHHHHHHHHT-